Protein AF-X1VB31-F1 (afdb_monomer_lite)

Secondary structure (DSSP, 8-state):
----------HHHHHHHHHHHHHT--HHHHHHHHTS-HHHHHHHHHHTT--PPPSS-HHHHHHHHHTT--HHHHHHHHTS-HHHHHHHHHHTTPPP-----------

Radius of gyration: 18.53 Å; chains: 1; bounding box: 56×40×45 Å

Sequence (107 aa):
MVERRKLLFTDKQLTELTVLYEKGLNDPEIAKELGVKREAVKYRRKKLGLLRSRLFTDQQLIDLHGEGLNDREMAEKLGASEGVVFYHRKRLGLEANRHRTLGRTFT

InterPro domains:
  IPR013324 RNA polymerase sigma factor, region 3/4-like [SSF88659] (8-47)

Organism: NCBI:txid412755

Structure (mmCIF, N/CA/C/O backbone):
data_AF-X1VB31-F1
#
_entry.id   AF-X1VB31-F1
#
loop_
_atom_site.group_PDB
_atom_site.id
_atom_site.type_symbol
_atom_site.label_atom_id
_atom_site.label_alt_id
_atom_site.label_comp_id
_atom_site.label_asym_id
_atom_site.label_entity_id
_atom_site.label_seq_id
_atom_site.pdbx_PDB_ins_code
_atom_site.Cartn_x
_atom_site.Cartn_y
_atom_site.Cartn_z
_atom_site.occupancy
_atom_site.B_iso_or_equiv
_atom_site.auth_seq_id
_atom_site.auth_comp_id
_atom_site.auth_asym_id
_atom_site.auth_atom_id
_atom_site.pdbx_PDB_model_num
ATOM 1 N N . MET A 1 1 ? -7.528 28.839 21.052 1.00 33.47 1 MET A N 1
ATOM 2 C CA . MET A 1 1 ? -8.048 27.696 21.833 1.00 33.47 1 MET A CA 1
ATOM 3 C C . MET A 1 1 ? -7.736 26.419 21.075 1.00 33.47 1 MET A C 1
ATOM 5 O O . MET A 1 1 ? -7.857 26.389 19.859 1.00 33.47 1 MET A O 1
ATOM 9 N N . VAL A 1 2 ? -7.192 25.432 21.781 1.00 44.16 2 VAL A N 1
ATOM 10 C CA . VAL A 1 2 ? -6.561 24.234 21.220 1.00 44.16 2 VAL A CA 1
ATOM 11 C C . VAL A 1 2 ? -7.631 23.187 20.936 1.00 44.16 2 VAL A C 1
ATOM 13 O O . VAL A 1 2 ? -7.995 22.427 21.826 1.00 44.16 2 VAL A O 1
ATOM 16 N N . GLU A 1 3 ? -8.103 23.096 19.696 1.00 38.28 3 GLU A N 1
ATOM 17 C CA . GLU A 1 3 ? -8.933 21.965 19.283 1.00 38.28 3 GLU A CA 1
ATOM 18 C C . GLU A 1 3 ? -8.034 20.860 18.726 1.00 38.28 3 GLU A C 1
ATOM 20 O O . GLU A 1 3 ? -7.912 20.623 17.523 1.00 38.28 3 GLU A O 1
ATOM 25 N N . ARG A 1 4 ? -7.331 20.177 19.639 1.00 42.38 4 ARG A N 1
ATOM 26 C CA . ARG A 1 4 ? -6.702 18.886 19.334 1.00 42.38 4 ARG A CA 1
ATOM 27 C C . ARG A 1 4 ? -7.825 17.881 19.114 1.00 42.38 4 ARG A C 1
ATOM 29 O O . ARG A 1 4 ? -8.183 17.129 20.018 1.00 42.38 4 ARG A O 1
ATOM 36 N N . ARG A 1 5 ? -8.367 17.879 17.897 1.00 45.53 5 ARG A N 1
ATOM 37 C CA . ARG A 1 5 ? -9.315 16.892 17.382 1.00 45.53 5 ARG A CA 1
ATOM 38 C C . ARG A 1 5 ? -8.643 15.518 17.492 1.00 45.53 5 ARG A C 1
ATOM 40 O O . ARG A 1 5 ? -7.915 15.085 16.599 1.00 45.53 5 ARG A O 1
ATOM 47 N N . LYS A 1 6 ? -8.826 14.833 18.626 1.00 52.62 6 LYS A N 1
ATOM 48 C CA . LYS A 1 6 ? -8.703 13.375 18.701 1.00 52.62 6 LYS A CA 1
ATOM 49 C C . LYS A 1 6 ? -9.780 12.866 17.750 1.00 52.62 6 LYS A C 1
ATOM 51 O O . LYS A 1 6 ? -10.926 12.714 18.152 1.00 52.62 6 LYS A O 1
ATOM 56 N N . LEU A 1 7 ? -9.435 12.725 16.471 1.00 55.09 7 LEU A N 1
ATOM 57 C CA . LEU A 1 7 ? -10.299 12.116 15.472 1.00 55.09 7 LEU A CA 1
ATOM 58 C C . LEU A 1 7 ? -10.586 10.697 15.966 1.00 55.09 7 LEU A C 1
ATOM 60 O O . LEU A 1 7 ? -9.738 9.806 15.885 1.00 55.09 7 LEU A O 1
ATOM 64 N N . LEU A 1 8 ? -11.754 10.534 16.584 1.00 62.59 8 LEU A N 1
ATOM 65 C CA . LEU A 1 8 ? -12.363 9.245 16.837 1.00 62.59 8 LEU A CA 1
ATOM 66 C C . LEU A 1 8 ? -12.480 8.580 15.472 1.00 62.59 8 LEU A C 1
ATOM 68 O O . LEU A 1 8 ? -13.228 9.035 14.616 1.00 62.59 8 LEU A O 1
ATOM 72 N N . PHE A 1 9 ? -11.656 7.559 15.259 1.00 73.31 9 PHE A N 1
ATOM 73 C CA . PHE A 1 9 ? -11.782 6.670 14.117 1.00 73.31 9 PHE A CA 1
ATOM 74 C C . PHE A 1 9 ? -13.178 6.044 14.210 1.00 73.31 9 PHE A C 1
ATOM 76 O O . PHE A 1 9 ? -13.421 5.281 15.147 1.00 73.31 9 PHE A O 1
ATOM 83 N N . THR A 1 10 ? -14.097 6.462 13.342 1.00 85.62 10 THR A N 1
ATOM 84 C CA . THR A 1 10 ? -15.515 6.091 13.437 1.00 85.62 10 THR A CA 1
ATOM 85 C C . THR A 1 10 ? -15.729 4.639 13.017 1.00 85.62 10 THR A C 1
ATOM 87 O O . THR A 1 10 ? -14.902 4.059 12.311 1.00 85.62 10 THR A O 1
ATOM 90 N N . ASP A 1 11 ? -16.862 4.051 13.398 1.00 84.19 11 ASP A N 1
ATOM 91 C CA . ASP A 1 11 ? -17.207 2.678 12.998 1.00 84.19 11 ASP A CA 1
ATOM 92 C C . ASP A 1 11 ? -17.335 2.540 11.471 1.00 84.19 11 ASP A C 1
ATOM 94 O O . ASP A 1 11 ? -16.944 1.528 10.882 1.00 84.19 11 ASP A O 1
ATOM 98 N N . LYS A 1 12 ? -17.772 3.615 10.800 1.00 87.69 12 LYS A N 1
ATOM 99 C CA . LYS A 1 12 ? -17.752 3.706 9.337 1.00 87.69 12 LYS A CA 1
ATOM 100 C C . LYS A 1 12 ? -16.323 3.623 8.788 1.00 87.69 12 LYS A C 1
ATOM 102 O O . LYS A 1 12 ? -16.064 2.809 7.907 1.00 87.69 12 LYS A O 1
ATOM 107 N N . GLN A 1 13 ? -15.389 4.397 9.348 1.00 88.25 13 GLN A N 1
ATOM 108 C CA . GLN A 1 13 ? -13.982 4.366 8.930 1.00 88.25 13 GLN A CA 1
ATOM 109 C C . GLN A 1 13 ? -13.326 3.004 9.197 1.00 88.25 13 GLN A C 1
ATOM 111 O O . GLN A 1 13 ? -12.446 2.600 8.442 1.00 88.25 13 GLN A O 1
ATOM 116 N N . LEU A 1 14 ? -13.735 2.275 10.247 1.00 87.81 14 LEU A N 1
ATOM 117 C CA . LEU A 1 14 ? -13.274 0.897 10.491 1.00 87.81 14 LEU A CA 1
ATOM 118 C C . LEU A 1 14 ? -13.723 -0.050 9.382 1.00 87.81 14 LEU A C 1
ATOM 120 O O . LEU A 1 14 ? -12.926 -0.858 8.909 1.00 87.81 14 LEU A O 1
ATOM 124 N N . THR A 1 15 ? -14.976 0.078 8.954 1.00 89.94 15 THR A N 1
ATOM 125 C CA . THR A 1 15 ? -15.530 -0.740 7.871 1.00 89.94 15 THR A CA 1
ATOM 126 C C . THR A 1 15 ? -14.827 -0.431 6.548 1.00 89.94 15 THR A C 1
ATOM 128 O O . THR A 1 15 ? -14.355 -1.346 5.875 1.00 89.94 15 THR A O 1
ATOM 131 N N . GLU A 1 16 ? -14.670 0.853 6.209 1.00 92.31 16 GLU A N 1
ATOM 132 C CA . GLU A 1 16 ? -13.952 1.270 4.997 1.00 92.31 16 GLU A CA 1
ATOM 133 C C . GLU A 1 16 ? -12.475 0.857 5.023 1.00 92.31 16 GLU A C 1
ATOM 135 O O . GLU A 1 16 ? -11.963 0.416 3.998 1.00 92.31 16 GLU A O 1
ATOM 140 N N . LEU A 1 17 ? -11.795 0.908 6.176 1.00 90.31 17 LEU A N 1
ATOM 141 C CA . LEU A 1 17 ? -10.417 0.417 6.299 1.00 90.31 17 LEU A CA 1
ATOM 142 C C . LEU A 1 17 ? -10.311 -1.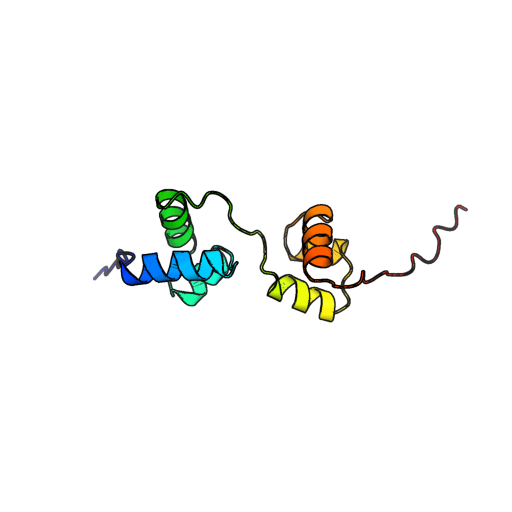051 5.879 1.00 90.31 17 LEU A C 1
ATOM 144 O O . LEU A 1 17 ? -9.410 -1.388 5.114 1.00 90.31 17 LEU A O 1
ATOM 148 N N . THR A 1 18 ? -11.214 -1.912 6.354 1.00 88.75 18 THR A N 1
ATOM 149 C CA . THR A 1 18 ? -11.205 -3.342 6.011 1.00 88.75 18 THR A CA 1
ATOM 150 C C . THR A 1 18 ? -11.430 -3.544 4.516 1.00 88.75 18 THR A C 1
ATOM 152 O O . THR A 1 18 ? -10.651 -4.244 3.874 1.00 88.75 18 THR A O 1
ATOM 155 N N . VAL A 1 19 ? -12.415 -2.850 3.937 1.00 90.44 19 VAL A N 1
ATOM 156 C CA . VAL A 1 19 ? -12.712 -2.922 2.497 1.00 90.44 19 VAL A CA 1
ATOM 157 C C . VAL A 1 19 ? -11.517 -2.466 1.654 1.00 90.44 19 VAL A C 1
ATOM 159 O O . VAL A 1 19 ? -11.154 -3.123 0.680 1.00 90.44 19 VAL A O 1
ATOM 162 N N . LEU A 1 20 ? -10.879 -1.348 2.010 1.00 89.56 20 LEU A N 1
ATOM 163 C CA . LEU A 1 20 ? -9.720 -0.829 1.278 1.00 89.56 20 LEU A CA 1
ATOM 164 C C . LEU A 1 20 ? -8.491 -1.736 1.439 1.00 89.56 20 LEU A C 1
ATOM 166 O O . LEU A 1 20 ? -7.737 -1.936 0.486 1.00 89.56 20 LEU A O 1
ATOM 170 N N . TYR A 1 21 ? -8.311 -2.332 2.616 1.00 86.56 21 TYR A N 1
ATOM 171 C CA . TYR A 1 21 ? -7.251 -3.304 2.865 1.00 86.56 21 TYR A CA 1
ATOM 172 C C . TYR A 1 21 ? -7.443 -4.594 2.047 1.00 86.56 21 TYR A C 1
ATOM 174 O O . TYR A 1 21 ? -6.479 -5.108 1.474 1.00 86.56 21 TYR A O 1
ATOM 182 N N . GLU A 1 22 ? -8.677 -5.093 1.932 1.00 84.88 22 GLU A N 1
ATOM 183 C CA . GLU A 1 22 ? -9.017 -6.246 1.085 1.00 84.88 22 GLU A CA 1
ATOM 184 C C . GLU A 1 22 ? -8.816 -5.948 -0.404 1.00 84.88 22 GLU A C 1
ATOM 186 O O . GLU A 1 22 ? -8.214 -6.756 -1.116 1.00 84.88 22 GLU A O 1
ATOM 191 N N . LYS A 1 23 ? -9.206 -4.746 -0.853 1.00 83.69 23 LYS A N 1
ATOM 192 C CA . LYS A 1 23 ? -8.888 -4.226 -2.198 1.00 83.69 23 LYS A CA 1
ATOM 193 C C . LYS A 1 23 ? -7.390 -4.089 -2.444 1.00 83.69 23 LYS A C 1
ATOM 195 O O . LYS A 1 23 ? -6.954 -4.027 -3.589 1.00 83.69 23 LYS A O 1
ATOM 200 N N . GLY A 1 24 ? -6.600 -4.077 -1.378 1.00 80.81 24 GLY A N 1
ATOM 201 C CA . GLY A 1 24 ? -5.164 -4.184 -1.467 1.00 80.81 24 GLY A CA 1
ATOM 202 C C . GLY A 1 24 ? -4.392 -2.890 -1.378 1.00 80.81 24 GLY A C 1
ATOM 203 O O . GLY A 1 24 ? -3.229 -2.874 -1.782 1.00 80.81 24 GLY A O 1
ATOM 204 N N . LEU A 1 25 ? -5.015 -1.846 -0.841 1.00 84.44 25 LEU A N 1
ATOM 205 C CA . LEU A 1 25 ? -4.347 -0.582 -0.576 1.00 84.44 25 LEU A CA 1
ATOM 206 C C . LEU A 1 25 ? -3.383 -0.712 0.608 1.00 84.44 25 LEU A C 1
ATOM 208 O O . LEU A 1 25 ? -3.570 -1.533 1.516 1.00 84.44 25 LEU A O 1
ATOM 212 N N . ASN A 1 26 ? -2.338 0.111 0.594 1.00 86.06 26 ASN A N 1
ATOM 213 C CA . ASN A 1 26 ? -1.378 0.198 1.691 1.00 86.06 26 ASN A CA 1
ATOM 214 C C . ASN A 1 26 ? -1.830 1.197 2.779 1.00 86.06 26 ASN A C 1
ATOM 216 O O . ASN A 1 26 ? -2.740 2.004 2.585 1.00 86.06 26 ASN A O 1
ATOM 220 N N . 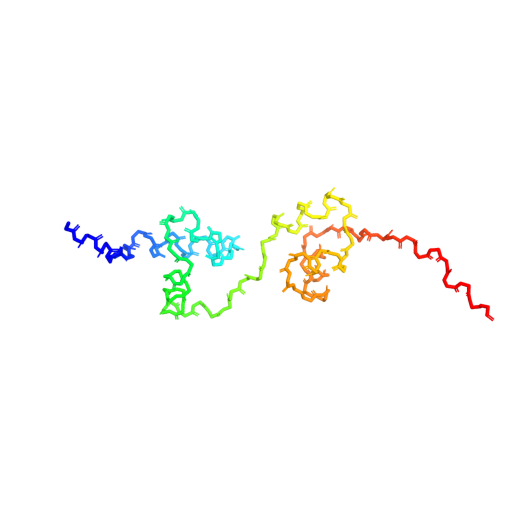ASP A 1 27 ? -1.193 1.149 3.957 1.00 88.00 27 ASP A N 1
ATOM 221 C CA . ASP A 1 27 ? -1.546 2.033 5.084 1.00 88.00 27 ASP A CA 1
ATOM 222 C C . ASP A 1 27 ? -1.516 3.544 4.708 1.00 88.00 27 ASP A C 1
ATOM 224 O O . ASP A 1 27 ? -2.412 4.274 5.143 1.00 88.00 27 ASP A O 1
ATOM 228 N N . PRO A 1 28 ? -0.527 4.054 3.936 1.00 87.44 28 PRO A N 1
ATOM 229 C CA . PRO A 1 28 ? -0.530 5.434 3.431 1.00 87.44 28 PRO A CA 1
ATOM 230 C C . PRO A 1 28 ? -1.724 5.813 2.542 1.00 87.44 28 PRO A C 1
ATOM 232 O O . PRO A 1 28 ? -2.288 6.893 2.719 1.00 87.44 28 PRO A O 1
ATOM 235 N N . GLU A 1 29 ? -2.117 4.961 1.600 1.00 86.25 29 GLU A N 1
ATOM 236 C CA . GLU A 1 29 ? -3.229 5.236 0.682 1.00 86.25 29 GLU A CA 1
ATOM 237 C C . GLU A 1 29 ? -4.571 5.167 1.400 1.00 86.25 29 GLU A C 1
ATOM 239 O O . GLU A 1 29 ? -5.381 6.076 1.250 1.00 86.25 29 GLU A O 1
ATOM 244 N N . ILE A 1 30 ? -4.774 4.158 2.256 1.00 89.44 30 ILE A N 1
ATOM 245 C CA . ILE A 1 30 ? -5.968 4.068 3.111 1.00 89.44 30 ILE A CA 1
ATOM 246 C C . ILE A 1 30 ? -6.091 5.335 3.965 1.00 89.44 30 ILE A C 1
ATOM 248 O O . ILE A 1 30 ? -7.180 5.873 4.148 1.00 89.44 30 ILE A O 1
ATOM 252 N N . ALA A 1 31 ? -4.971 5.844 4.479 1.00 89.81 31 ALA A N 1
ATOM 253 C CA . ALA A 1 31 ? -4.962 7.073 5.260 1.00 89.81 31 ALA A CA 1
ATOM 254 C C . ALA A 1 31 ? -5.367 8.299 4.428 1.00 89.81 31 ALA A C 1
ATOM 256 O O . ALA A 1 31 ? -6.131 9.132 4.917 1.00 89.81 31 ALA A O 1
ATOM 257 N N . LYS A 1 32 ? -4.893 8.386 3.178 1.00 89.50 32 LYS A N 1
ATOM 258 C CA . LYS A 1 32 ? -5.269 9.442 2.231 1.00 89.50 32 LYS A CA 1
ATOM 259 C C . LYS A 1 32 ? -6.761 9.379 1.890 1.00 89.50 32 LYS A C 1
ATOM 261 O O . LYS A 1 32 ? -7.420 10.410 1.957 1.00 89.50 32 LYS A O 1
ATOM 266 N N . GLU A 1 33 ? -7.279 8.185 1.612 1.00 89.44 33 GLU A N 1
ATOM 267 C CA . GLU A 1 33 ? -8.684 7.956 1.253 1.00 89.44 33 GLU A CA 1
ATOM 268 C C . GLU A 1 33 ? -9.634 8.305 2.407 1.00 89.44 33 GLU A C 1
ATOM 270 O O . GLU A 1 33 ? -10.638 8.985 2.226 1.00 89.44 33 GLU A O 1
ATOM 275 N N . LEU A 1 34 ? -9.279 7.907 3.632 1.00 88.31 34 LEU A N 1
ATOM 276 C CA . LEU A 1 34 ? -10.088 8.167 4.826 1.00 88.31 34 LEU A CA 1
ATOM 277 C C . LEU A 1 34 ? -9.881 9.573 5.418 1.00 88.31 34 LEU A C 1
ATOM 279 O O . LEU A 1 34 ? -10.553 9.929 6.391 1.00 88.31 34 LEU A O 1
ATOM 283 N N . GLY A 1 35 ? -8.931 10.357 4.896 1.00 88.25 35 GLY A N 1
ATOM 284 C CA . GLY A 1 35 ? -8.571 11.674 5.434 1.00 88.25 35 GLY A CA 1
ATOM 285 C C . GLY A 1 35 ? -7.987 11.622 6.853 1.00 88.25 35 GLY A C 1
ATOM 286 O O . GLY A 1 35 ? -8.184 12.539 7.654 1.00 88.25 35 GLY A O 1
ATOM 287 N N . VAL A 1 36 ? -7.289 10.538 7.201 1.00 87.81 36 VAL A N 1
ATOM 288 C CA . VAL A 1 36 ? -6.730 10.295 8.542 1.00 87.81 36 VAL A CA 1
ATOM 289 C C . VAL A 1 36 ? -5.208 10.177 8.506 1.00 87.81 36 VAL A C 1
ATOM 291 O O . VAL A 1 36 ? -4.576 10.080 7.461 1.00 87.81 36 VAL A O 1
ATOM 294 N N . LYS A 1 37 ? -4.572 10.165 9.680 1.00 88.50 37 LYS A N 1
ATOM 295 C CA . LYS A 1 37 ? -3.124 9.934 9.777 1.00 88.50 37 LYS A CA 1
ATOM 296 C C . LYS A 1 37 ? -2.795 8.457 9.537 1.00 88.50 37 LYS A C 1
ATOM 298 O O . LYS A 1 37 ? -3.438 7.587 10.123 1.00 88.50 37 LYS A O 1
ATOM 303 N N . ARG A 1 38 ? -1.705 8.178 8.809 1.00 88.56 38 ARG A N 1
ATOM 304 C CA . ARG A 1 38 ? -1.157 6.819 8.598 1.00 88.56 38 ARG A CA 1
ATOM 305 C C . ARG A 1 38 ? -1.023 6.014 9.893 1.00 88.56 38 ARG A C 1
ATOM 307 O O . ARG A 1 38 ? -1.373 4.840 9.938 1.00 88.56 38 ARG A O 1
ATOM 314 N N . GLU A 1 39 ? -0.552 6.647 10.969 1.00 87.25 39 GLU A N 1
ATOM 315 C CA . GLU A 1 39 ? -0.392 5.969 12.264 1.00 87.25 39 GLU A CA 1
ATOM 316 C C . GLU A 1 39 ? -1.732 5.527 12.875 1.00 87.25 39 GLU A C 1
ATOM 318 O O . GLU A 1 39 ? -1.784 4.500 13.550 1.00 87.25 39 GLU A O 1
ATOM 323 N N . ALA A 1 40 ? -2.830 6.244 12.601 1.00 87.31 40 ALA A N 1
ATOM 324 C CA . ALA A 1 40 ? -4.162 5.841 13.043 1.00 87.31 40 ALA A CA 1
ATOM 325 C C . ALA A 1 40 ? -4.633 4.583 12.298 1.00 87.31 40 ALA A C 1
ATOM 327 O O . ALA A 1 40 ? -5.069 3.632 12.945 1.00 87.31 40 ALA A O 1
ATOM 328 N N . VAL A 1 41 ? -4.462 4.539 10.970 1.00 88.88 41 VAL A N 1
ATOM 329 C CA . VAL A 1 41 ? -4.753 3.348 10.147 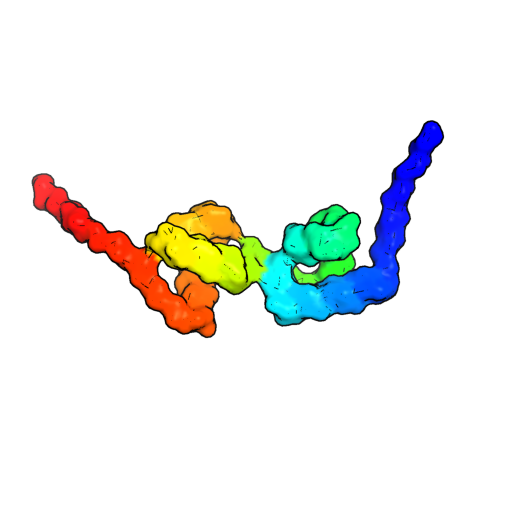1.00 88.88 41 VAL A CA 1
ATOM 330 C C . VAL A 1 41 ? -3.937 2.158 10.632 1.00 88.88 41 VAL A C 1
ATOM 332 O O . VAL A 1 41 ? -4.504 1.125 10.970 1.00 88.88 41 VAL A O 1
ATOM 335 N N . LYS A 1 42 ? -2.620 2.325 10.790 1.00 88.69 42 LYS A N 1
ATOM 336 C CA . LYS A 1 42 ? -1.717 1.280 11.293 1.00 88.69 42 LYS A CA 1
ATOM 337 C C . LYS A 1 42 ? -2.147 0.743 12.659 1.00 88.69 42 LYS A C 1
ATOM 339 O O . LYS A 1 42 ? -2.128 -0.469 12.874 1.00 88.69 42 LYS A O 1
ATOM 344 N N . TYR A 1 43 ? -2.524 1.623 13.589 1.00 88.50 43 TYR A N 1
ATOM 345 C CA . TYR A 1 43 ? -3.006 1.220 14.910 1.00 88.50 43 TYR A CA 1
ATOM 346 C C . TYR A 1 43 ? -4.311 0.414 14.818 1.00 88.50 43 TYR A C 1
ATOM 348 O O . TYR A 1 43 ? -4.416 -0.654 15.424 1.00 88.50 43 TYR A O 1
ATOM 356 N N . ARG A 1 44 ? -5.288 0.887 14.032 1.00 88.75 44 ARG A N 1
ATOM 357 C CA . ARG A 1 44 ? -6.588 0.216 13.864 1.00 88.75 44 ARG A CA 1
ATOM 358 C C . ARG A 1 44 ? -6.470 -1.106 13.118 1.00 88.75 44 ARG A C 1
ATOM 360 O O . ARG A 1 44 ? -6.973 -2.108 13.611 1.00 88.75 44 ARG A O 1
ATOM 367 N N . ARG A 1 45 ? -5.711 -1.136 12.023 1.00 90.31 45 ARG A N 1
ATOM 368 C CA . ARG A 1 45 ? -5.370 -2.341 11.262 1.00 90.31 45 ARG A CA 1
ATOM 369 C C . ARG A 1 45 ? -4.805 -3.433 12.181 1.00 90.31 45 ARG A C 1
ATOM 371 O O . ARG A 1 45 ? -5.301 -4.555 12.185 1.00 90.31 45 ARG A O 1
ATOM 378 N N . LYS A 1 46 ? -3.835 -3.085 13.040 1.00 87.06 46 LYS A N 1
ATOM 379 C CA . LYS A 1 46 ? -3.276 -4.019 14.036 1.00 87.06 46 LYS A CA 1
ATOM 380 C C . LYS A 1 46 ? -4.313 -4.505 15.051 1.00 87.06 46 LYS A C 1
ATOM 382 O O . LYS A 1 46 ? -4.307 -5.684 15.387 1.00 87.06 46 LYS A O 1
ATOM 387 N N . LYS A 1 47 ? -5.189 -3.623 15.544 1.00 87.19 47 LYS A N 1
ATOM 388 C CA . LYS A 1 47 ? -6.271 -3.995 16.475 1.00 87.19 47 LYS A CA 1
ATOM 389 C C . LYS A 1 47 ? -7.310 -4.924 15.841 1.00 87.19 47 LYS A C 1
ATOM 391 O O . LYS A 1 47 ? -7.877 -5.736 16.558 1.00 87.19 47 LYS A O 1
ATOM 396 N N . LEU A 1 48 ? -7.506 -4.833 14.527 1.00 85.12 48 LEU A N 1
ATOM 397 C CA . LEU A 1 48 ? -8.361 -5.724 13.739 1.00 85.12 48 LEU A CA 1
ATOM 398 C C . LEU A 1 48 ? -7.668 -7.045 13.346 1.00 85.12 48 LEU A C 1
ATOM 400 O O . LEU A 1 48 ? -8.243 -7.837 12.611 1.00 85.12 48 LEU A O 1
ATOM 404 N N . GLY A 1 49 ? -6.429 -7.295 13.790 1.00 85.69 49 GLY A N 1
ATOM 405 C CA . GLY A 1 49 ? -5.690 -8.521 13.457 1.00 85.69 49 GLY A CA 1
ATOM 406 C C . GLY A 1 49 ? -5.145 -8.569 12.024 1.00 85.69 49 GLY A C 1
ATOM 407 O O . GLY A 1 49 ? -4.569 -9.571 11.606 1.00 85.69 49 GLY A O 1
ATOM 408 N N . LEU A 1 50 ? -5.255 -7.478 11.269 1.00 83.44 50 LEU A N 1
ATOM 409 C CA . LEU A 1 50 ? -4.712 -7.367 9.920 1.00 83.44 50 LEU A CA 1
ATOM 410 C C . LEU A 1 50 ? -3.201 -7.106 10.041 1.00 83.44 50 LEU A C 1
ATOM 412 O O . LEU A 1 50 ? -2.775 -5.970 10.193 1.00 83.44 50 LEU A O 1
ATOM 416 N N . LEU A 1 51 ? -2.354 -8.140 10.074 1.00 72.25 51 LEU A N 1
ATOM 417 C CA . LEU A 1 51 ? -0.951 -7.996 10.516 1.00 72.25 51 LEU A CA 1
ATOM 418 C C . LEU A 1 51 ? 0.021 -7.464 9.451 1.00 72.25 51 LEU A C 1
ATOM 420 O O . LEU A 1 51 ? 0.934 -6.702 9.792 1.00 72.25 51 LEU A O 1
ATOM 424 N N . ARG A 1 52 ? -0.171 -7.780 8.167 1.00 69.12 52 ARG A N 1
ATOM 425 C CA . ARG A 1 52 ? 0.772 -7.404 7.096 1.00 69.12 52 ARG A CA 1
ATOM 426 C C . ARG A 1 52 ? 0.345 -6.103 6.419 1.00 69.12 52 ARG A C 1
ATOM 428 O O . ARG A 1 52 ? -0.753 -6.022 5.902 1.00 69.12 52 ARG A O 1
ATOM 435 N N . SER A 1 53 ? 1.207 -5.087 6.411 1.00 67.06 53 SER A N 1
ATOM 436 C CA . SER A 1 53 ? 0.991 -3.924 5.538 1.00 67.06 53 SER A CA 1
ATOM 437 C C . SER A 1 53 ? 1.543 -4.261 4.159 1.00 67.06 53 SER A C 1
ATOM 439 O O . SER A 1 53 ? 2.648 -4.805 4.075 1.00 67.06 53 SER A O 1
ATOM 441 N N . ARG A 1 54 ? 0.793 -3.982 3.091 1.00 74.12 54 ARG A N 1
ATOM 442 C CA . ARG A 1 54 ? 1.337 -4.065 1.730 1.00 74.12 54 ARG A CA 1
ATOM 443 C C . ARG A 1 54 ? 2.345 -2.929 1.546 1.00 74.12 54 ARG A C 1
ATOM 445 O O . ARG A 1 54 ? 2.082 -1.812 1.977 1.00 74.12 54 ARG A O 1
ATOM 452 N N . LEU A 1 55 ? 3.502 -3.227 0.953 1.00 79.75 55 LEU A N 1
ATOM 453 C CA . LEU A 1 55 ? 4.554 -2.226 0.724 1.00 79.75 55 LEU A CA 1
ATOM 454 C C . LEU A 1 55 ? 4.134 -1.214 -0.348 1.00 79.75 55 LEU A C 1
ATOM 456 O O . LEU A 1 55 ? 4.354 -0.021 -0.189 1.00 79.75 55 LEU A O 1
ATOM 460 N N . PHE A 1 56 ? 3.476 -1.701 -1.396 1.00 84.50 56 PHE A N 1
ATOM 461 C CA . PHE A 1 56 ? 2.976 -0.923 -2.521 1.00 84.50 56 PHE A CA 1
ATOM 462 C C . PHE A 1 56 ? 1.682 -1.547 -3.057 1.00 84.50 56 PHE A C 1
ATOM 464 O O . PHE A 1 56 ? 1.388 -2.716 -2.770 1.00 84.50 56 PHE A O 1
ATOM 471 N N . THR A 1 57 ? 0.907 -0.771 -3.811 1.00 86.25 57 THR A N 1
ATOM 472 C CA . THR A 1 57 ? -0.265 -1.270 -4.539 1.00 86.25 57 THR A CA 1
ATOM 473 C C . THR A 1 57 ? 0.089 -1.843 -5.892 1.00 86.25 57 THR A C 1
ATOM 475 O O . THR A 1 57 ? 1.092 -1.498 -6.512 1.00 86.25 57 THR A O 1
ATOM 478 N N . ASP A 1 58 ? -0.809 -2.686 -6.388 1.00 88.06 58 ASP A N 1
ATOM 479 C CA . ASP A 1 58 ? -0.712 -3.209 -7.743 1.00 88.06 58 ASP A CA 1
ATOM 480 C C . ASP A 1 58 ? -0.785 -2.068 -8.779 1.00 88.06 58 ASP A C 1
ATOM 482 O O . ASP A 1 58 ? -0.063 -2.118 -9.767 1.00 88.06 58 ASP A O 1
ATOM 486 N N . GLN A 1 59 ? -1.536 -0.990 -8.505 1.00 87.94 59 GLN A N 1
ATOM 487 C CA . GLN A 1 59 ? -1.563 0.204 -9.358 1.00 87.94 59 GLN A CA 1
ATOM 488 C C . GLN A 1 59 ? -0.209 0.921 -9.404 1.00 87.94 59 GLN A C 1
ATOM 490 O O . GLN A 1 59 ? 0.289 1.181 -10.490 1.00 87.94 59 GLN A O 1
ATOM 495 N N . GLN A 1 60 ? 0.431 1.166 -8.252 1.00 89.88 60 GLN A N 1
ATOM 496 C CA . GLN A 1 60 ? 1.775 1.757 -8.215 1.00 89.88 60 GLN A CA 1
ATOM 497 C C . GLN A 1 60 ? 2.785 0.933 -9.022 1.00 89.88 60 GLN A C 1
ATOM 499 O O . GLN A 1 60 ? 3.652 1.491 -9.688 1.00 89.88 60 GLN A O 1
ATOM 504 N N . LEU A 1 61 ? 2.672 -0.397 -8.971 1.00 91.88 61 LEU A N 1
ATOM 505 C CA . LEU A 1 61 ? 3.528 -1.271 -9.762 1.00 91.88 61 LEU A CA 1
ATOM 506 C C . LEU A 1 61 ? 3.225 -1.173 -11.265 1.00 91.88 61 LEU A C 1
ATOM 508 O O . LEU A 1 61 ? 4.160 -1.128 -12.057 1.00 91.88 61 LEU A O 1
ATOM 512 N N . ILE A 1 62 ? 1.947 -1.130 -11.655 1.00 92.06 62 ILE A N 1
ATOM 513 C CA . ILE A 1 62 ? 1.521 -0.964 -13.054 1.00 92.06 62 ILE A CA 1
ATOM 514 C C . ILE A 1 62 ? 1.998 0.379 -13.613 1.00 92.06 62 ILE A C 1
ATOM 516 O O . ILE A 1 62 ? 2.521 0.415 -14.722 1.00 92.06 62 ILE A O 1
ATOM 520 N N . ASP A 1 63 ? 1.866 1.460 -12.845 1.00 93.81 63 ASP A N 1
ATOM 521 C CA . ASP A 1 63 ? 2.265 2.803 -13.271 1.00 93.81 63 ASP A CA 1
ATOM 522 C C . ASP A 1 63 ? 3.779 2.862 -13.535 1.00 93.81 63 ASP A C 1
ATOM 524 O O . ASP A 1 63 ? 4.209 3.278 -14.612 1.00 93.81 63 ASP A O 1
ATOM 528 N N . LEU A 1 64 ? 4.596 2.353 -12.602 1.00 93.38 64 LEU A N 1
ATOM 529 C CA . LEU A 1 64 ? 6.053 2.293 -12.779 1.00 93.38 64 LEU A CA 1
ATOM 530 C C . LEU A 1 64 ? 6.476 1.332 -13.897 1.00 93.38 64 LEU A C 1
ATOM 532 O O . LEU A 1 64 ? 7.452 1.585 -14.601 1.00 93.38 64 LEU A O 1
ATOM 536 N N . HIS A 1 65 ? 5.747 0.232 -14.081 1.00 92.19 65 HIS A N 1
ATOM 537 C CA . HIS A 1 65 ? 5.984 -0.687 -15.191 1.00 92.19 65 HIS A CA 1
ATOM 538 C C . HIS A 1 65 ? 5.673 -0.026 -16.542 1.00 92.19 65 HIS A C 1
ATOM 540 O O . HIS A 1 65 ? 6.447 -0.183 -17.487 1.00 92.19 65 HIS A O 1
ATOM 546 N N . GLY A 1 66 ? 4.605 0.774 -16.611 1.00 91.69 66 GLY A N 1
ATOM 547 C CA . GLY A 1 66 ? 4.222 1.569 -17.780 1.00 91.69 66 GLY A CA 1
ATOM 548 C C . GLY A 1 66 ? 5.201 2.701 -18.108 1.00 91.69 66 GLY A C 1
ATOM 549 O O . GLY A 1 66 ? 5.375 3.034 -19.278 1.00 91.69 66 GLY A O 1
ATOM 550 N N . GLU A 1 67 ? 5.909 3.236 -17.109 1.00 92.50 67 GLU A N 1
ATOM 551 C CA . GLU A 1 67 ? 7.061 4.135 -17.303 1.00 92.50 67 GLU A CA 1
ATOM 552 C C . GLU A 1 67 ? 8.279 3.420 -17.939 1.00 92.50 67 GLU A C 1
ATOM 554 O O . GLU A 1 67 ? 9.264 4.071 -18.290 1.00 92.50 67 GLU A O 1
ATOM 559 N N . GLY A 1 68 ? 8.234 2.092 -18.105 1.00 91.44 68 GLY A N 1
ATOM 560 C CA . GLY A 1 68 ? 9.303 1.292 -18.706 1.00 91.44 68 GLY A CA 1
ATOM 561 C C . GLY A 1 68 ? 10.386 0.844 -17.722 1.00 91.44 68 GLY A C 1
ATOM 562 O O . GLY A 1 68 ? 11.402 0.303 -18.157 1.00 91.44 68 GLY A O 1
ATOM 563 N N . LEU A 1 69 ? 10.183 1.033 -16.411 1.00 92.31 69 LEU A N 1
ATOM 564 C CA . LEU A 1 69 ? 11.167 0.661 -15.392 1.00 92.31 69 LEU A CA 1
ATOM 565 C C . LEU A 1 69 ? 11.284 -0.855 -15.249 1.00 92.31 69 LEU A C 1
ATOM 567 O O . LEU A 1 69 ? 10.294 -1.591 -15.318 1.00 92.31 69 LEU A O 1
ATOM 571 N N . ASN A 1 70 ? 12.502 -1.320 -14.989 1.00 90.81 70 ASN A N 1
ATOM 572 C CA . ASN A 1 70 ? 12.767 -2.723 -14.685 1.00 90.81 70 ASN A CA 1
ATOM 573 C C . ASN A 1 70 ? 12.498 -3.068 -13.209 1.00 90.81 70 ASN A C 1
ATOM 575 O O . ASN A 1 70 ? 12.327 -2.192 -12.362 1.00 90.81 70 ASN A O 1
ATOM 579 N N . ASP A 1 71 ? 12.475 -4.367 -12.889 1.00 90.25 71 ASP A N 1
ATOM 580 C CA . ASP A 1 71 ? 12.143 -4.865 -11.543 1.00 90.25 71 ASP A CA 1
ATOM 581 C C . ASP A 1 71 ? 13.037 -4.257 -10.442 1.00 90.25 71 ASP A C 1
ATOM 583 O O . ASP A 1 71 ? 12.562 -4.035 -9.327 1.00 90.25 71 ASP A O 1
ATOM 587 N N . ARG A 1 72 ? 14.297 -3.926 -10.758 1.00 91.81 72 ARG A N 1
ATOM 588 C CA . ARG A 1 72 ? 15.233 -3.281 -9.830 1.00 91.81 72 ARG A CA 1
ATOM 589 C C . ARG A 1 72 ? 14.853 -1.842 -9.536 1.00 91.81 72 ARG A C 1
ATOM 591 O O . ARG A 1 72 ? 14.764 -1.446 -8.379 1.00 91.81 72 ARG A O 1
ATOM 598 N N . GLU A 1 73 ? 14.636 -1.060 -10.584 1.00 92.25 73 GLU A N 1
ATOM 599 C CA . GLU A 1 73 ? 14.319 0.364 -10.469 1.00 92.25 73 GLU A CA 1
ATOM 600 C C . GLU A 1 73 ? 12.955 0.555 -9.800 1.00 92.25 73 GLU A C 1
ATOM 602 O O . GLU A 1 73 ? 12.787 1.423 -8.942 1.00 92.25 73 GLU A O 1
ATOM 607 N N . MET A 1 74 ? 11.992 -0.311 -10.135 1.00 92.50 74 MET A N 1
ATOM 608 C CA . MET A 1 74 ? 10.707 -0.375 -9.445 1.00 92.50 74 MET A CA 1
ATOM 609 C C . MET A 1 74 ? 10.891 -0.711 -7.962 1.00 92.50 74 MET A C 1
ATOM 611 O O . MET A 1 74 ? 10.285 -0.061 -7.115 1.00 92.50 74 MET A O 1
ATOM 615 N N . ALA A 1 75 ? 11.744 -1.680 -7.620 1.00 91.81 75 ALA A N 1
ATOM 616 C CA . ALA A 1 75 ? 12.018 -2.038 -6.228 1.00 91.81 75 ALA A CA 1
ATOM 6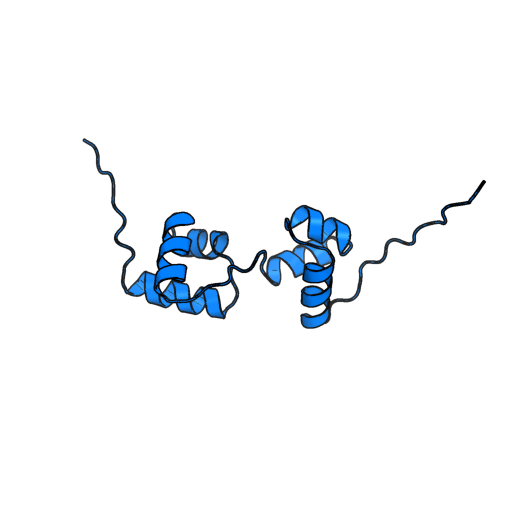17 C C . ALA A 1 75 ? 12.643 -0.877 -5.438 1.00 91.81 75 ALA A C 1
ATOM 619 O O . ALA A 1 75 ? 12.194 -0.587 -4.326 1.00 91.81 75 ALA A O 1
ATOM 620 N N . GLU A 1 76 ? 13.605 -0.167 -6.032 1.00 92.31 76 GLU A N 1
ATOM 62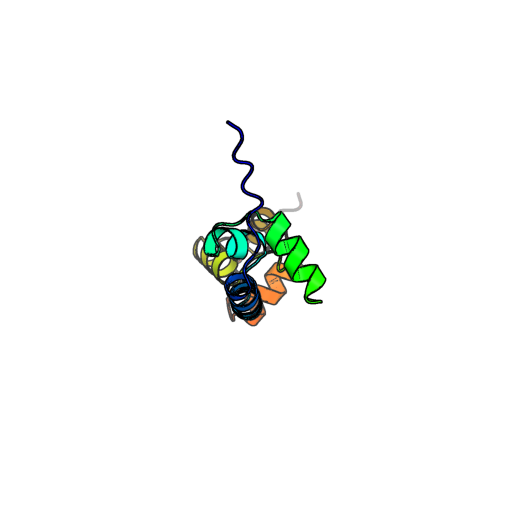1 C CA . GLU A 1 76 ? 14.229 1.022 -5.442 1.00 92.31 76 GLU A CA 1
ATOM 622 C C . GLU A 1 76 ? 13.199 2.144 -5.213 1.00 92.31 76 GLU A C 1
ATOM 624 O O . GLU A 1 76 ? 13.131 2.695 -4.111 1.00 92.31 76 GLU A O 1
ATOM 629 N N . LYS A 1 77 ? 12.329 2.429 -6.195 1.00 91.31 77 LYS A N 1
ATOM 630 C CA . LYS A 1 77 ? 11.264 3.442 -6.057 1.00 91.31 77 LYS A CA 1
ATOM 631 C C . LYS A 1 77 ? 10.188 3.062 -5.036 1.00 91.31 77 LYS A C 1
ATOM 633 O O . LYS A 1 77 ? 9.695 3.929 -4.316 1.00 91.31 77 LYS A O 1
ATOM 638 N N . LEU A 1 78 ? 9.811 1.787 -4.976 1.00 88.62 78 LEU A N 1
ATOM 639 C CA . LEU A 1 78 ? 8.753 1.287 -4.090 1.00 88.62 78 LEU A CA 1
ATOM 640 C C . LEU A 1 78 ? 9.258 0.959 -2.677 1.00 88.62 78 LEU A C 1
ATOM 642 O O . LEU A 1 78 ? 8.457 0.610 -1.808 1.00 88.62 78 LEU A O 1
ATOM 646 N N . GLY A 1 79 ? 10.571 1.045 -2.432 1.00 88.31 79 GLY A N 1
ATOM 647 C CA . GLY A 1 79 ? 11.176 0.653 -1.158 1.00 88.31 79 GLY A CA 1
ATOM 648 C C . GLY A 1 79 ? 10.964 -0.830 -0.836 1.00 88.31 79 GLY A C 1
ATOM 649 O O . GLY A 1 79 ? 10.785 -1.199 0.327 1.00 88.31 79 GLY A O 1
ATOM 650 N N . ALA A 1 80 ? 10.932 -1.675 -1.866 1.00 89.31 80 ALA A N 1
ATOM 651 C CA . ALA A 1 80 ? 10.715 -3.113 -1.764 1.00 89.31 80 ALA A CA 1
ATOM 652 C C . ALA A 1 80 ? 11.948 -3.885 -2.250 1.00 89.31 80 ALA A C 1
ATOM 654 O O . ALA A 1 80 ? 12.891 -3.310 -2.784 1.00 89.31 80 ALA A O 1
ATOM 655 N N . SER A 1 81 ? 11.961 -5.206 -2.066 1.00 91.56 81 SER A N 1
ATOM 656 C CA . SER A 1 81 ? 12.974 -6.047 -2.706 1.00 91.56 81 SER A CA 1
ATOM 657 C C . SER A 1 81 ? 12.563 -6.398 -4.137 1.00 91.56 81 SER A C 1
ATO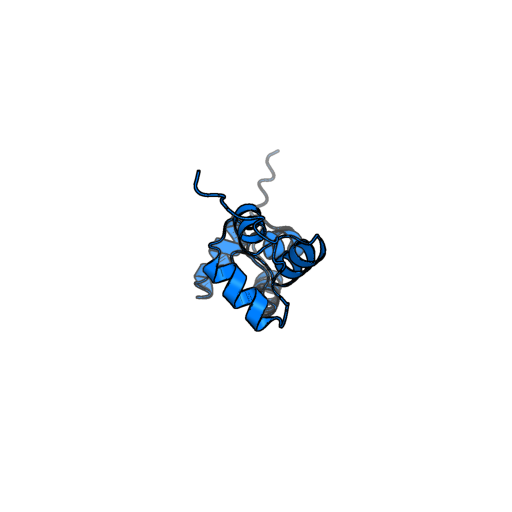M 659 O O . SER A 1 81 ? 11.373 -6.561 -4.424 1.00 91.56 81 SER A O 1
ATOM 661 N N . GLU A 1 82 ? 13.549 -6.598 -5.018 1.00 91.00 82 GLU A N 1
ATOM 662 C CA . GLU A 1 82 ? 13.329 -7.094 -6.389 1.00 91.00 82 GLU A CA 1
ATOM 663 C C . GLU A 1 82 ? 12.443 -8.343 -6.411 1.00 91.00 82 GLU A C 1
ATOM 665 O O . GLU A 1 82 ? 11.532 -8.441 -7.224 1.00 91.00 82 GLU A O 1
ATOM 670 N N . GLY A 1 83 ? 12.663 -9.286 -5.488 1.00 91.56 83 GLY A N 1
ATOM 671 C CA . GLY A 1 83 ? 11.870 -10.514 -5.411 1.00 91.56 83 GLY A CA 1
ATOM 672 C C . GLY A 1 83 ? 10.382 -10.263 -5.135 1.00 91.56 83 GLY A C 1
ATOM 673 O O . GLY A 1 83 ? 9.529 -10.952 -5.697 1.00 91.56 83 GLY A O 1
ATOM 674 N N . VAL A 1 84 ? 10.052 -9.258 -4.314 1.00 90.50 84 VAL A N 1
ATOM 675 C CA . VAL A 1 84 ? 8.656 -8.866 -4.053 1.00 90.50 84 VAL A CA 1
ATOM 676 C C . VAL A 1 84 ? 8.036 -8.241 -5.303 1.00 90.50 84 VAL A C 1
ATOM 678 O O . VAL A 1 84 ? 6.922 -8.611 -5.677 1.00 90.50 84 VAL A O 1
ATOM 681 N N . VAL A 1 85 ? 8.765 -7.351 -5.980 1.00 91.94 85 VAL A N 1
ATOM 682 C CA . VAL A 1 85 ? 8.330 -6.734 -7.243 1.00 91.94 85 VAL A CA 1
ATOM 683 C C . VAL A 1 85 ? 8.120 -7.787 -8.329 1.00 91.94 85 VAL A C 1
ATOM 685 O O . VAL A 1 85 ? 7.048 -7.831 -8.924 1.00 91.94 85 VAL A O 1
ATOM 688 N N . PHE A 1 86 ? 9.074 -8.702 -8.514 1.00 92.88 86 PHE A N 1
ATOM 689 C CA . PHE A 1 86 ? 8.977 -9.821 -9.449 1.00 92.88 86 PHE A CA 1
ATOM 690 C C . PHE A 1 86 ? 7.719 -10.661 -9.202 1.00 92.88 86 PHE A C 1
ATOM 692 O O . PHE A 1 86 ? 6.965 -10.942 -10.136 1.00 92.88 86 PHE A O 1
ATOM 699 N N . TYR A 1 87 ? 7.467 -11.046 -7.946 1.00 91.19 87 TYR A N 1
ATOM 700 C CA . TYR A 1 87 ? 6.298 -11.851 -7.594 1.00 91.19 87 TYR A CA 1
ATOM 701 C C . TYR A 1 87 ? 4.989 -11.119 -7.913 1.00 91.19 87 TYR A C 1
ATOM 703 O O . TYR A 1 87 ? 4.089 -11.698 -8.523 1.00 91.19 87 TYR A O 1
ATOM 711 N N . HIS A 1 88 ? 4.888 -9.838 -7.545 1.00 90.38 88 HIS A N 1
ATOM 712 C CA . HIS A 1 88 ? 3.707 -9.026 -7.841 1.00 90.38 88 HIS A CA 1
ATOM 713 C C . HIS A 1 88 ? 3.524 -8.805 -9.348 1.00 90.38 88 HIS A C 1
ATOM 715 O O . HIS A 1 88 ? 2.426 -9.017 -9.857 1.00 90.38 88 HIS A O 1
ATOM 721 N N . ARG A 1 89 ? 4.596 -8.485 -10.083 1.00 94.00 89 ARG A N 1
ATOM 722 C CA . ARG A 1 89 ? 4.576 -8.304 -11.540 1.00 94.00 89 ARG A CA 1
ATOM 723 C C . ARG A 1 89 ? 4.070 -9.562 -12.244 1.00 94.00 89 ARG A C 1
ATOM 725 O O . ARG A 1 89 ? 3.180 -9.487 -13.088 1.00 94.00 89 ARG A O 1
ATOM 732 N N . LYS A 1 90 ? 4.590 -10.733 -11.854 1.00 92.94 90 LYS A N 1
ATOM 733 C CA . LYS A 1 90 ? 4.162 -12.033 -12.396 1.00 92.94 90 LYS A CA 1
ATOM 734 C C . LYS A 1 90 ? 2.714 -12.359 -12.038 1.00 92.94 90 LYS A C 1
ATOM 736 O O . LYS A 1 90 ? 2.000 -12.854 -12.903 1.00 92.94 90 LYS A O 1
ATOM 741 N N . ARG A 1 91 ? 2.266 -12.055 -10.812 1.00 90.50 91 ARG A N 1
ATOM 742 C CA . ARG A 1 91 ? 0.857 -12.213 -10.401 1.00 90.50 91 ARG A CA 1
ATOM 743 C C . ARG A 1 91 ? -0.087 -11.355 -11.249 1.00 90.50 91 ARG A C 1
ATOM 745 O O . ARG A 1 91 ? -1.183 -11.805 -11.553 1.00 90.50 91 ARG A O 1
ATOM 752 N N . LEU A 1 92 ? 0.347 -10.155 -11.632 1.00 89.44 92 LEU A N 1
ATOM 753 C CA . LEU A 1 92 ? -0.403 -9.232 -12.491 1.00 89.44 92 LEU A CA 1
ATOM 754 C C . LEU A 1 92 ? -0.270 -9.536 -13.993 1.00 89.44 92 LEU A C 1
ATOM 756 O O . LEU A 1 92 ? -0.865 -8.836 -14.804 1.00 89.44 92 LEU A O 1
ATOM 760 N N . GLY A 1 93 ? 0.499 -10.560 -14.382 1.00 91.06 93 GLY A N 1
ATOM 761 C CA . GLY A 1 93 ? 0.684 -10.932 -15.788 1.00 91.06 93 GLY A CA 1
ATOM 762 C C . GLY A 1 93 ? 1.538 -9.953 -16.603 1.00 91.06 93 GLY A C 1
ATOM 763 O O . GLY A 1 93 ? 1.539 -10.029 -17.826 1.00 91.06 93 GLY A O 1
ATOM 764 N N . LEU A 1 94 ? 2.277 -9.055 -15.950 1.00 90.81 94 LEU A N 1
ATOM 765 C CA . LEU A 1 94 ? 3.110 -8.055 -16.616 1.00 90.81 94 LEU A CA 1
ATOM 766 C C . LEU A 1 94 ? 4.446 -8.669 -17.072 1.00 90.81 94 LEU A C 1
ATOM 768 O O . LEU A 1 94 ? 5.117 -9.388 -16.317 1.00 90.81 94 LEU A O 1
ATOM 772 N N . GLU A 1 95 ? 4.870 -8.378 -18.303 1.00 91.31 95 GLU A N 1
ATOM 773 C CA . GLU A 1 95 ? 6.168 -8.822 -18.824 1.00 91.31 95 GLU A CA 1
ATOM 774 C C . GLU A 1 95 ? 7.337 -8.078 -18.172 1.00 91.31 95 GLU A C 1
ATOM 776 O O . GLU A 1 95 ? 7.174 -7.016 -17.588 1.00 91.31 95 GLU A O 1
ATOM 781 N N . ALA A 1 96 ? 8.542 -8.646 -18.212 1.00 88.25 96 ALA A N 1
ATOM 782 C CA . ALA A 1 96 ? 9.699 -7.977 -17.626 1.00 88.25 96 ALA A CA 1
ATOM 783 C C . ALA A 1 96 ? 10.214 -6.885 -18.570 1.00 88.25 96 ALA A C 1
ATOM 785 O O . ALA A 1 96 ? 10.588 -7.194 -19.703 1.00 88.25 96 ALA A O 1
ATOM 786 N N . ASN A 1 97 ? 10.340 -5.656 -18.073 1.00 87.44 97 ASN A N 1
ATOM 787 C CA . ASN A 1 97 ? 11.077 -4.604 -18.765 1.00 87.44 97 ASN A CA 1
ATOM 788 C C . ASN A 1 97 ? 12.570 -4.924 -18.652 1.00 87.44 97 ASN A C 1
ATOM 790 O O . ASN A 1 97 ? 13.200 -4.739 -17.610 1.00 87.44 97 ASN A O 1
ATOM 794 N N . ARG A 1 98 ? 13.130 -5.526 -19.704 1.00 79.12 98 ARG A N 1
ATOM 795 C CA . ARG A 1 98 ? 14.542 -5.912 -19.749 1.00 79.12 98 ARG A CA 1
ATOM 796 C C . ARG A 1 98 ? 15.327 -4.807 -20.432 1.00 79.12 98 ARG A C 1
ATOM 798 O O . ARG A 1 98 ? 15.256 -4.667 -21.650 1.00 79.12 98 ARG A O 1
ATOM 805 N N . HIS A 1 99 ? 16.166 -4.102 -19.683 1.00 69.75 99 HIS A N 1
ATOM 806 C CA . HIS A 1 99 ? 17.266 -3.397 -20.328 1.00 69.75 99 HIS A CA 1
ATOM 807 C C . HIS A 1 99 ? 18.248 -4.460 -20.811 1.00 69.75 99 HIS A C 1
ATOM 809 O O . HIS A 1 99 ? 18.732 -5.272 -20.019 1.00 69.75 99 HIS A O 1
ATOM 815 N N . ARG A 1 100 ? 18.528 -4.495 -22.120 1.00 61.47 100 ARG A N 1
ATOM 816 C CA . ARG A 1 100 ? 19.673 -5.257 -22.627 1.00 61.47 100 ARG A CA 1
ATOM 817 C C . ARG A 1 100 ? 20.897 -4.707 -21.909 1.00 61.47 100 ARG A C 1
ATOM 819 O O . ARG A 1 100 ? 21.312 -3.584 -22.180 1.00 61.47 100 ARG A O 1
ATOM 826 N N . THR A 1 101 ? 21.488 -5.492 -21.017 1.00 56.91 101 THR A N 1
ATOM 827 C CA . THR A 1 101 ? 22.867 -5.274 -20.600 1.00 56.91 101 THR A CA 1
ATOM 828 C C . THR A 1 101 ? 23.713 -5.462 -21.854 1.00 56.91 101 THR A C 1
ATOM 830 O O . THR A 1 101 ? 24.037 -6.584 -22.242 1.00 56.91 101 THR A O 1
ATOM 833 N N . LEU A 1 102 ? 24.004 -4.364 -22.559 1.00 54.56 102 LEU A N 1
ATOM 834 C CA . LEU A 1 102 ? 25.116 -4.335 -23.499 1.00 54.56 102 LEU A CA 1
ATOM 835 C C . LEU A 1 102 ? 26.339 -4.758 -22.686 1.00 54.56 102 LEU A C 1
ATOM 837 O O . LEU A 1 102 ? 26.573 -4.232 -21.599 1.00 54.56 102 LEU A O 1
ATOM 841 N N . GLY A 1 103 ? 26.967 -5.841 -23.140 1.00 50.28 103 GLY A N 1
ATOM 842 C CA . GLY A 1 103 ? 27.784 -6.715 -22.315 1.00 50.28 103 GLY A CA 1
ATOM 843 C C . GLY A 1 103 ? 28.799 -5.972 -21.460 1.00 50.28 103 GLY A C 1
ATOM 844 O O . GLY A 1 103 ? 29.449 -5.032 -21.910 1.00 50.28 103 GLY A O 1
ATOM 845 N N . ARG A 1 104 ? 28.993 -6.469 -20.235 1.00 55.88 104 ARG A N 1
ATOM 846 C CA . ARG A 1 104 ? 30.296 -6.358 -19.583 1.00 55.88 104 ARG A CA 1
ATOM 847 C C . ARG A 1 104 ? 31.299 -7.024 -20.522 1.00 55.88 104 ARG A C 1
ATOM 849 O O . ARG A 1 104 ? 31.442 -8.243 -20.510 1.00 55.88 104 ARG A O 1
ATOM 856 N N . THR A 1 105 ? 31.926 -6.237 -21.386 1.00 47.19 105 THR A N 1
ATOM 857 C CA . THR A 1 105 ? 33.190 -6.612 -22.003 1.00 47.19 105 THR A CA 1
ATOM 858 C C . THR A 1 105 ? 34.162 -6.767 -20.846 1.00 47.19 105 THR A C 1
ATOM 860 O O . THR A 1 105 ? 34.545 -5.786 -20.212 1.00 47.19 105 THR A O 1
ATOM 863 N N . PHE A 1 106 ? 34.454 -8.016 -20.498 1.00 58.91 106 PHE A N 1
ATOM 864 C CA . PHE A 1 106 ? 35.624 -8.340 -19.704 1.00 58.91 106 PHE A CA 1
ATOM 865 C C . PHE A 1 106 ? 36.830 -8.021 -20.594 1.00 58.91 106 PHE A C 1
ATOM 867 O O . PHE A 1 106 ? 37.131 -8.784 -21.510 1.00 58.91 106 PHE A O 1
ATOM 874 N N . THR A 1 107 ? 37.420 -6.848 -20.380 1.00 48.72 107 THR A N 1
ATOM 875 C CA . THR A 1 107 ? 38.788 -6.511 -20.791 1.00 48.72 107 THR A CA 1
ATOM 876 C C . THR A 1 107 ? 39.660 -6.663 -19.559 1.00 48.72 107 THR A C 1
ATOM 878 O O . THR A 1 107 ? 40.751 -7.250 -19.688 1.00 48.72 107 THR A O 1
#

pLDDT: mean 82.22, std 14.53, range [33.47, 94.0]

Foldseek 3Di:
DDPPPPPPCDPVLLVQLVVVVVVPAFLVVSCVVSVHDSVVSVVSCVVVVVPDGDLHGLVLLVVVVVVLDFLVVSCVVSVHDSVVSVVSCVVVVHDGSDDPPPDPPPD